Protein AF-M1ZPY2-F1 (afdb_monomer_lite)

Radius of gyration: 18.03 Å; chains: 1; bounding box: 47×28×42 Å

Structure (mmCIF, N/CA/C/O backbone):
data_AF-M1ZPY2-F1
#
_entry.id   AF-M1ZPY2-F1
#
loop_
_atom_site.group_PDB
_atom_site.id
_atom_site.type_symbol
_atom_site.label_atom_id
_atom_site.label_alt_id
_atom_site.label_comp_id
_atom_site.label_asym_id
_atom_site.label_entity_id
_atom_site.label_seq_id
_atom_site.pdbx_PDB_ins_code
_atom_site.Cartn_x
_atom_site.Cartn_y
_atom_site.Cartn_z
_atom_site.occupancy
_atom_site.B_iso_or_equiv
_atom_site.auth_seq_id
_atom_site.auth_comp_id
_atom_site.auth_asym_id
_atom_site.auth_atom_id
_atom_site.pdbx_PDB_model_num
ATOM 1 N N . LEU A 1 1 ? 24.782 -4.096 10.983 1.00 45.53 1 LEU A N 1
ATOM 2 C CA . LEU A 1 1 ? 24.755 -5.512 11.426 1.00 45.53 1 LEU A CA 1
ATOM 3 C C . LEU A 1 1 ? 23.337 -5.854 11.873 1.00 45.53 1 LEU A C 1
ATOM 5 O O . LEU A 1 1 ? 22.851 -5.240 12.814 1.00 45.53 1 LEU A O 1
ATOM 9 N N . MET A 1 2 ? 22.647 -6.763 11.173 1.00 62.47 2 MET A N 1
ATOM 10 C CA . MET A 1 2 ? 21.348 -7.287 11.616 1.00 62.47 2 MET A CA 1
ATOM 11 C C . MET A 1 2 ? 21.576 -8.273 12.771 1.00 62.47 2 MET A C 1
ATOM 13 O O . MET A 1 2 ? 22.186 -9.319 12.586 1.00 62.47 2 MET A O 1
ATOM 17 N N . ASN A 1 3 ? 21.087 -7.951 13.970 1.00 81.56 3 ASN A N 1
ATOM 18 C CA . ASN A 1 3 ? 21.397 -8.690 15.205 1.00 81.56 3 ASN A CA 1
ATOM 19 C C . ASN A 1 3 ? 20.611 -10.010 15.388 1.00 8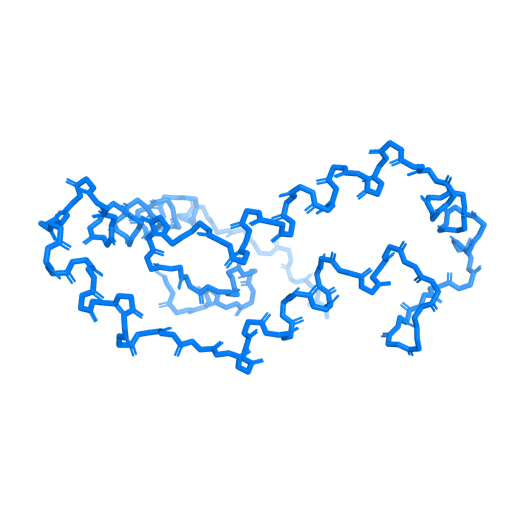1.56 3 ASN A C 1
ATOM 21 O O . ASN A 1 3 ? 20.562 -10.529 16.501 1.00 81.56 3 ASN A O 1
ATOM 25 N N . MET A 1 4 ? 19.956 -10.526 14.334 1.00 85.25 4 MET A N 1
ATOM 26 C CA . MET A 1 4 ? 19.172 -11.781 14.319 1.00 85.25 4 MET A CA 1
ATOM 27 C C . MET A 1 4 ? 18.265 -11.987 15.548 1.00 85.25 4 MET A C 1
ATOM 29 O O . MET A 1 4 ? 18.051 -13.104 16.029 1.00 85.25 4 MET A O 1
ATOM 33 N N . LYS A 1 5 ? 17.731 -10.889 16.091 1.00 89.06 5 LYS A N 1
ATOM 34 C CA . LYS A 1 5 ? 16.983 -10.898 17.344 1.00 89.06 5 LYS A CA 1
ATOM 35 C C . LYS A 1 5 ? 15.592 -11.481 17.120 1.00 89.06 5 LYS A C 1
ATOM 37 O O . LYS A 1 5 ? 14.862 -11.053 16.232 1.00 89.06 5 LYS A O 1
ATOM 42 N N . LYS A 1 6 ? 15.209 -12.442 17.961 1.00 89.88 6 LYS A N 1
ATOM 43 C CA . LYS A 1 6 ? 13.873 -13.046 17.943 1.00 89.88 6 LYS A CA 1
ATOM 44 C C . LYS A 1 6 ? 12.954 -12.332 18.928 1.00 89.88 6 LYS A C 1
ATOM 46 O O . LYS A 1 6 ? 13.311 -12.139 20.088 1.00 89.88 6 LYS A O 1
ATOM 51 N N . TYR A 1 7 ? 11.748 -12.007 18.475 1.00 90.62 7 TYR A N 1
ATOM 52 C CA . TYR A 1 7 ? 10.708 -11.372 19.280 1.00 90.62 7 TYR A CA 1
ATOM 53 C C . TYR A 1 7 ? 9.497 -12.302 19.374 1.00 90.62 7 TYR A C 1
ATOM 55 O O . TYR A 1 7 ? 8.575 -12.231 18.572 1.00 90.62 7 TYR A O 1
ATOM 63 N N . SER A 1 8 ? 9.486 -13.206 20.355 1.00 94.75 8 SER A N 1
ATOM 64 C CA . SER A 1 8 ? 8.450 -14.249 20.465 1.00 94.75 8 SER A CA 1
ATOM 65 C C . SER A 1 8 ? 7.031 -13.711 20.687 1.00 94.75 8 SER A C 1
ATOM 67 O O . SER A 1 8 ? 6.064 -14.360 20.302 1.00 94.75 8 SER A O 1
ATOM 69 N N . LYS A 1 9 ? 6.890 -12.523 21.287 1.00 94.81 9 LYS A N 1
ATOM 70 C CA . LYS A 1 9 ? 5.589 -11.873 21.532 1.00 94.81 9 LYS A CA 1
ATOM 71 C C . LYS A 1 9 ? 5.063 -11.083 20.332 1.00 94.81 9 LYS A C 1
ATOM 73 O O . LYS A 1 9 ? 3.868 -10.794 20.281 1.00 94.81 9 LYS A O 1
ATOM 78 N N . PHE A 1 10 ? 5.933 -10.770 19.375 1.00 92.81 10 PHE A N 1
ATOM 79 C CA . PHE A 1 10 ? 5.633 -9.872 18.268 1.00 92.81 10 PHE A CA 1
ATOM 80 C C . PHE A 1 10 ? 4.433 -10.317 17.419 1.00 92.81 10 PHE A C 1
ATOM 82 O O . PHE A 1 10 ? 3.552 -9.483 17.220 1.00 92.81 10 PHE A O 1
ATOM 89 N N . PRO A 1 11 ? 4.290 -11.600 17.014 1.00 94.62 11 PRO A N 1
ATOM 90 C CA . PRO A 1 11 ? 3.123 -12.033 16.240 1.00 94.62 11 PRO A CA 1
ATOM 91 C C . PRO A 1 11 ? 1.786 -11.730 16.935 1.00 94.62 11 PRO A C 1
ATOM 93 O O . PRO A 1 11 ? 0.847 -11.241 16.309 1.00 94.62 11 PRO A O 1
ATOM 96 N N . ASN A 1 12 ? 1.715 -11.943 18.253 1.00 96.62 12 ASN A N 1
ATOM 97 C CA . ASN A 1 12 ? 0.508 -11.658 19.030 1.00 96.62 12 ASN A CA 1
ATOM 98 C C . ASN A 1 12 ? 0.271 -10.150 19.192 1.00 96.62 12 ASN A C 1
ATOM 100 O O . ASN A 1 12 ? -0.874 -9.700 19.141 1.00 96.62 12 ASN A O 1
ATOM 104 N N . GLN A 1 13 ? 1.334 -9.364 19.387 1.00 95.06 13 GLN A N 1
ATOM 105 C CA . GLN A 1 13 ? 1.232 -7.907 19.508 1.00 95.06 13 GLN A CA 1
ATOM 106 C C . GLN A 1 13 ? 0.733 -7.277 18.206 1.00 95.06 13 GLN A C 1
ATOM 108 O O . GLN A 1 13 ? -0.257 -6.542 18.229 1.00 95.06 13 GLN A O 1
ATOM 113 N N . ILE A 1 14 ? 1.349 -7.620 17.071 1.00 95.38 14 ILE A N 1
ATOM 114 C CA . ILE A 1 14 ? 0.978 -7.045 15.778 1.00 95.38 14 ILE A CA 1
ATOM 115 C C . ILE A 1 14 ? -0.409 -7.508 15.328 1.00 95.38 14 ILE A C 1
ATOM 117 O O . ILE A 1 14 ? -1.203 -6.696 14.860 1.00 95.38 14 ILE A O 1
ATOM 121 N N . GLY A 1 15 ? -0.772 -8.772 15.577 1.00 96.50 15 GLY A N 1
ATOM 122 C CA . GLY A 1 15 ? -2.121 -9.273 15.306 1.00 96.50 15 GLY A CA 1
ATOM 123 C C . GLY A 1 15 ? -3.196 -8.540 16.118 1.00 96.50 15 GLY A C 1
ATOM 124 O O . GLY A 1 15 ? -4.250 -8.172 15.590 1.00 96.50 15 GLY A O 1
ATOM 125 N N . LYS A 1 16 ? -2.926 -8.246 17.398 1.00 97.06 16 LYS A N 1
ATOM 126 C CA . LYS A 1 16 ? -3.834 -7.452 18.240 1.00 97.06 16 LYS A CA 1
ATOM 127 C C . LYS A 1 16 ? -3.937 -5.999 17.768 1.00 97.06 16 LYS A C 1
ATOM 129 O O . LYS A 1 16 ? -5.030 -5.437 17.792 1.00 97.06 16 LYS A O 1
ATOM 134 N N . PHE A 1 17 ? -2.829 -5.393 17.350 1.00 95.44 17 PHE A N 1
ATOM 135 C CA . PHE A 1 17 ? -2.819 -4.042 16.788 1.00 95.44 17 PHE A CA 1
ATOM 136 C C . PHE A 1 17 ? -3.651 -3.967 15.501 1.00 95.44 17 PHE A C 1
ATOM 138 O O . PHE A 1 17 ? -4.567 -3.150 15.412 1.00 95.44 17 PHE A O 1
ATOM 145 N N . LEU A 1 18 ? -3.387 -4.863 14.544 1.00 96.88 18 LEU A N 1
ATOM 146 C CA . LEU A 1 18 ? -4.089 -4.926 13.261 1.00 96.88 18 LEU A CA 1
ATOM 147 C C . LEU A 1 18 ? -5.588 -5.160 13.445 1.00 96.88 18 LEU A C 1
ATOM 149 O O . LEU A 1 18 ? -6.394 -4.379 12.949 1.00 96.88 18 LEU A O 1
ATOM 153 N N . SER A 1 19 ? -5.971 -6.189 14.205 1.00 97.19 19 SER A N 1
ATOM 154 C CA . SER A 1 19 ? -7.387 -6.520 14.418 1.00 97.19 19 SER A CA 1
ATOM 155 C C . SER A 1 19 ? -8.175 -5.360 15.024 1.00 97.19 19 SER A C 1
ATOM 157 O O . SER A 1 19 ? -9.262 -5.051 14.547 1.00 97.19 19 SER A O 1
ATOM 159 N N . ARG A 1 20 ? -7.628 -4.675 16.037 1.00 96.25 20 ARG A N 1
ATOM 160 C CA . ARG A 1 20 ? -8.312 -3.543 16.675 1.00 96.25 20 ARG A CA 1
ATOM 161 C C . ARG A 1 20 ? -8.401 -2.343 15.739 1.00 96.25 20 ARG A C 1
ATOM 163 O O . ARG A 1 20 ? -9.489 -1.801 15.583 1.00 96.25 20 ARG A O 1
ATOM 170 N N . ASN A 1 21 ? -7.295 -1.937 15.116 1.00 94.75 21 ASN A N 1
ATOM 171 C CA . ASN A 1 21 ? -7.301 -0.753 14.258 1.00 94.75 21 ASN A CA 1
ATOM 172 C C . ASN A 1 21 ? -8.191 -0.942 13.032 1.00 94.75 21 ASN A C 1
ATOM 174 O O . ASN A 1 21 ? -9.026 -0.084 12.761 1.00 94.75 21 ASN A O 1
ATOM 178 N N . LEU A 1 22 ? -8.071 -2.074 12.336 1.00 97.62 22 LEU A N 1
ATOM 179 C CA . LEU A 1 22 ? -8.846 -2.322 11.123 1.00 97.62 22 LEU A CA 1
ATOM 180 C C . LEU A 1 22 ? -10.333 -2.501 11.439 1.00 97.62 22 LEU A C 1
ATOM 182 O O . LEU A 1 22 ? -11.170 -1.872 10.802 1.00 97.62 22 LEU A O 1
ATOM 186 N N . PHE A 1 23 ? -10.685 -3.290 12.462 1.00 98.06 23 PHE A N 1
ATOM 187 C CA . PHE A 1 23 ? -12.093 -3.533 12.779 1.00 98.06 23 PHE A CA 1
ATOM 188 C C . PHE A 1 23 ? -12.800 -2.267 13.272 1.00 98.06 23 PHE A C 1
ATOM 190 O O . PHE A 1 23 ? -13.812 -1.873 12.693 1.00 98.06 23 PHE A O 1
ATOM 197 N N . TYR A 1 24 ? -12.260 -1.590 14.293 1.00 97.88 24 TYR A N 1
ATOM 198 C CA . TYR A 1 24 ? -12.924 -0.439 14.921 1.00 97.88 24 TYR A CA 1
ATOM 199 C C . TYR A 1 24 ? -12.933 0.833 14.064 1.00 97.88 24 TYR A C 1
ATOM 201 O O . TYR A 1 24 ? -13.551 1.817 14.462 1.00 97.88 24 TYR A O 1
ATOM 209 N N . THR A 1 25 ? -12.269 0.833 12.906 1.00 97.81 25 THR A N 1
ATOM 210 C CA . THR A 1 25 ? -12.316 1.945 11.941 1.00 97.81 25 THR A CA 1
ATOM 211 C C . THR A 1 25 ? -12.998 1.578 10.622 1.00 97.81 25 THR A C 1
ATOM 213 O O . THR A 1 25 ? -13.127 2.431 9.745 1.00 97.81 25 THR A O 1
ATOM 216 N N . SER A 1 26 ? -13.467 0.335 10.494 1.00 98.06 26 SER A N 1
ATOM 217 C CA . SER A 1 26 ? -14.213 -0.140 9.328 1.00 98.06 26 SER A CA 1
ATOM 218 C C . SER A 1 26 ? -15.704 0.180 9.405 1.00 98.06 26 SER A C 1
ATOM 220 O O . SER A 1 26 ? -16.236 0.499 10.470 1.00 98.06 26 SER A O 1
ATOM 222 N N . ASP A 1 27 ? -16.406 -0.007 8.287 1.00 97.19 27 ASP A N 1
ATOM 223 C CA . ASP A 1 27 ? -17.873 0.032 8.232 1.00 97.19 27 ASP A CA 1
ATOM 224 C C . ASP A 1 27 ? -18.552 -1.049 9.108 1.00 97.19 27 ASP A C 1
ATOM 226 O O . ASP A 1 27 ? -19.735 -0.928 9.412 1.00 97.19 27 ASP A O 1
ATOM 230 N N . LEU A 1 28 ? -17.830 -2.098 9.535 1.00 96.62 28 LEU A N 1
ATOM 231 C CA . LEU A 1 28 ? -18.354 -3.123 10.453 1.00 96.62 28 LEU A CA 1
ATOM 232 C C . LEU A 1 28 ? -18.285 -2.680 11.920 1.00 96.62 28 LEU A C 1
ATOM 234 O O . LEU A 1 28 ? -19.153 -3.028 12.718 1.00 96.62 28 LEU A O 1
ATOM 238 N N . GLY A 1 29 ? -17.230 -1.946 12.284 1.00 96.12 29 GLY A N 1
ATOM 239 C CA . GLY A 1 29 ? -17.017 -1.455 13.646 1.00 96.12 29 GLY A CA 1
ATOM 240 C C . GLY A 1 29 ? -17.634 -0.081 13.912 1.00 96.12 29 GLY A C 1
ATOM 241 O O . GLY A 1 29 ? -17.827 0.279 15.074 1.00 96.12 29 GLY A O 1
ATOM 242 N N . LEU A 1 30 ? -17.948 0.685 12.862 1.00 95.81 30 LEU A N 1
ATOM 243 C CA . LEU A 1 30 ? -18.501 2.036 12.943 1.00 95.81 30 LEU A CA 1
ATOM 244 C C . LEU A 1 30 ? -19.836 2.171 12.217 1.00 95.81 30 LEU A C 1
ATOM 246 O O . LEU A 1 30 ? -20.109 1.517 11.219 1.00 95.81 30 LEU A O 1
ATOM 250 N N . GLY A 1 31 ? -20.640 3.139 12.659 1.00 96.06 31 GLY A N 1
ATOM 251 C CA . GLY A 1 31 ? -21.780 3.609 11.878 1.00 96.06 31 GLY A CA 1
ATOM 252 C C . GLY A 1 31 ? -21.340 4.386 10.631 1.00 96.06 31 GLY A C 1
ATOM 253 O O . GLY A 1 31 ? -20.353 5.126 10.650 1.00 96.06 31 GLY A O 1
ATOM 254 N N . ALA A 1 32 ? -22.133 4.295 9.560 1.00 95.62 32 ALA A N 1
ATOM 255 C CA . ALA A 1 32 ? -21.815 4.865 8.249 1.00 95.62 32 ALA A CA 1
ATOM 256 C C . ALA A 1 32 ? -21.529 6.383 8.247 1.00 95.62 32 ALA A C 1
ATOM 258 O O . ALA A 1 32 ? -20.789 6.858 7.384 1.00 95.62 32 ALA A O 1
ATOM 259 N N . VAL A 1 33 ? -22.120 7.150 9.174 1.00 97.81 33 VAL A N 1
ATOM 260 C CA . VAL A 1 33 ? -21.856 8.594 9.338 1.00 97.81 33 VAL A CA 1
ATOM 261 C C . VAL A 1 33 ? -20.469 8.817 9.939 1.00 97.81 33 VAL A C 1
ATOM 263 O O . VAL A 1 33 ? -19.651 9.507 9.337 1.00 97.81 33 VAL A O 1
ATOM 266 N N . ALA A 1 34 ? -20.172 8.173 11.073 1.00 97.56 34 ALA A N 1
ATOM 267 C CA . ALA A 1 34 ? -18.878 8.285 11.744 1.00 97.56 34 ALA A CA 1
ATOM 268 C C . ALA A 1 34 ? -17.727 7.840 10.831 1.00 97.56 34 ALA A C 1
ATOM 270 O O . ALA A 1 34 ? -16.694 8.506 10.766 1.00 97.56 34 ALA A O 1
ATOM 271 N N . LYS A 1 35 ? -17.937 6.769 10.056 1.00 98.00 35 LYS A N 1
ATOM 272 C CA . LYS A 1 35 ? -16.967 6.301 9.066 1.00 98.00 35 LYS A CA 1
ATOM 273 C C . LYS A 1 35 ? -16.686 7.356 7.995 1.00 98.00 35 LYS A C 1
ATOM 275 O O . LYS A 1 35 ? -15.526 7.647 7.723 1.00 98.00 35 LYS A O 1
ATOM 280 N N . LYS A 1 36 ? -17.716 7.971 7.399 1.00 97.94 36 LYS A N 1
ATOM 281 C CA . LYS A 1 36 ? 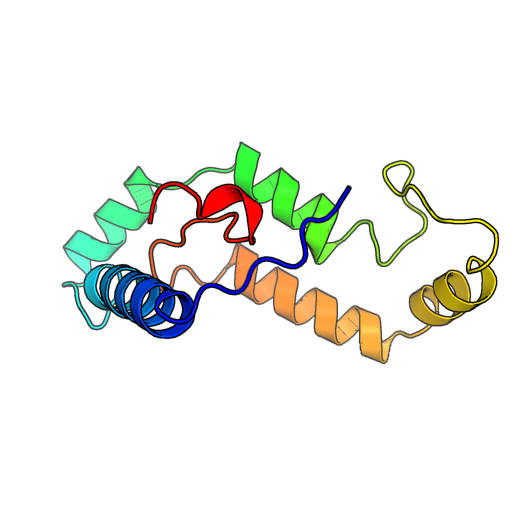-17.527 9.027 6.382 1.00 97.94 36 LYS A CA 1
ATOM 282 C C . LYS A 1 36 ? -16.817 10.257 6.952 1.00 97.94 36 LYS A C 1
ATOM 284 O O . LYS A 1 36 ? -15.959 10.821 6.279 1.00 97.94 36 LYS A O 1
ATOM 289 N N . SER A 1 37 ? -17.118 10.633 8.195 1.00 97.81 37 SER A N 1
ATOM 290 C CA . SER A 1 37 ? -16.391 11.700 8.890 1.00 97.81 37 SER A CA 1
ATOM 291 C C . SER A 1 37 ? -14.914 11.355 9.100 1.00 97.81 37 SER A C 1
ATOM 293 O O . SER A 1 37 ? -14.064 12.217 8.890 1.00 97.81 37 SER A O 1
ATOM 295 N N . LEU A 1 38 ? -14.584 10.107 9.462 1.00 97.38 38 LEU A N 1
ATOM 296 C CA . LEU A 1 38 ? -13.190 9.661 9.562 1.00 97.38 38 LEU A CA 1
ATOM 297 C C . LEU A 1 38 ? -12.477 9.687 8.214 1.00 97.38 38 LEU A C 1
ATOM 299 O O . LEU A 1 38 ? -11.373 10.215 8.148 1.00 97.38 38 LEU A O 1
ATOM 303 N N . VAL A 1 39 ? -13.109 9.185 7.148 1.00 97.56 39 VAL A N 1
ATOM 304 C CA . VAL A 1 39 ? -12.542 9.257 5.792 1.00 97.56 39 VAL A CA 1
ATOM 305 C C . VAL A 1 39 ? -12.205 10.705 5.451 1.00 97.56 39 VAL A C 1
ATOM 307 O O . VAL A 1 39 ? -11.056 10.999 5.157 1.00 97.56 39 VAL A O 1
ATOM 310 N N . SER A 1 40 ? -13.156 11.632 5.599 1.00 97.31 40 SER A N 1
ATOM 311 C CA . SER A 1 40 ? -12.908 13.053 5.323 1.00 97.31 40 SER A CA 1
ATOM 312 C C . SER A 1 40 ? -11.776 13.644 6.165 1.00 97.31 40 SER A C 1
ATOM 314 O O . SER A 1 40 ? -11.045 14.497 5.674 1.00 97.31 40 SER A O 1
ATOM 316 N N . LYS A 1 41 ? -11.646 13.229 7.429 1.00 97.88 41 LYS A N 1
ATOM 317 C CA . LYS A 1 41 ? -10.630 13.746 8.352 1.00 97.88 41 LYS A CA 1
ATOM 318 C C . LYS A 1 41 ? -9.218 13.251 8.027 1.00 97.88 41 LYS A C 1
ATOM 320 O O . LYS A 1 41 ? -8.262 13.960 8.317 1.00 97.88 41 LYS A O 1
ATOM 325 N N . PHE A 1 42 ? -9.094 12.040 7.490 1.00 97.12 42 PHE A N 1
ATOM 326 C CA . PHE A 1 42 ? -7.814 11.350 7.302 1.00 97.12 42 PHE A CA 1
ATOM 327 C C . PHE A 1 42 ? -7.402 11.187 5.833 1.00 97.12 42 PHE A C 1
ATOM 329 O O . PHE A 1 42 ? -6.434 10.482 5.558 1.00 97.12 42 PHE A O 1
ATOM 336 N N . ILE A 1 43 ? -8.089 11.842 4.891 1.00 95.12 43 ILE A N 1
ATOM 337 C CA . ILE A 1 43 ? -7.587 11.984 3.518 1.00 95.12 43 ILE A CA 1
ATOM 338 C C . ILE A 1 43 ? -6.182 12.600 3.572 1.00 95.12 43 ILE A C 1
ATOM 340 O O . ILE A 1 43 ? -5.993 13.674 4.141 1.00 95.12 43 ILE A O 1
ATOM 344 N N . ASN A 1 44 ? -5.207 11.909 2.979 1.00 95.25 44 ASN A N 1
ATOM 345 C CA . ASN A 1 44 ? -3.805 12.317 2.971 1.00 95.25 44 ASN A CA 1
ATOM 346 C C . ASN A 1 44 ? -3.197 12.151 1.567 1.00 95.25 44 ASN A C 1
ATOM 348 O O . ASN A 1 44 ? -2.494 11.173 1.317 1.00 95.25 44 ASN A O 1
ATOM 352 N N . PRO A 1 45 ? -3.489 13.075 0.633 1.00 95.12 45 PRO A N 1
ATOM 353 C CA . PRO A 1 45 ? -3.127 12.908 -0.772 1.00 95.12 45 PRO A CA 1
ATOM 354 C C . PRO A 1 45 ? -1.616 12.812 -0.996 1.00 95.12 45 PRO A C 1
ATOM 356 O O . PRO A 1 45 ? -1.178 12.018 -1.817 1.00 95.12 45 PRO A O 1
ATOM 359 N N . GLU A 1 46 ? -0.821 13.578 -0.245 1.00 95.62 46 GLU A N 1
ATOM 360 C CA . GLU A 1 46 ? 0.635 13.635 -0.420 1.00 95.62 46 GLU A CA 1
ATOM 361 C C . GLU A 1 46 ? 1.310 12.312 -0.047 1.00 95.62 46 GLU A C 1
ATOM 363 O O . GLU A 1 46 ? 2.099 11.785 -0.826 1.00 95.62 46 GLU A O 1
ATOM 368 N N . LEU A 1 47 ? 0.980 11.733 1.115 1.00 94.31 47 LEU A N 1
ATOM 369 C CA . LEU A 1 47 ? 1.556 10.438 1.496 1.00 94.31 47 LEU A CA 1
ATOM 370 C C . LEU A 1 47 ? 0.970 9.283 0.676 1.00 94.31 47 LEU A C 1
ATOM 372 O O . LEU A 1 47 ? 1.687 8.326 0.391 1.00 94.31 47 LEU A O 1
ATOM 376 N N . CYS A 1 48 ? -0.301 9.367 0.265 1.00 95.88 48 CYS A N 1
ATOM 377 C CA . CYS A 1 48 ? -0.886 8.383 -0.646 1.00 95.88 48 CYS A CA 1
ATOM 378 C C . CYS A 1 48 ? -0.169 8.370 -2.004 1.00 95.88 48 CYS A C 1
ATOM 380 O O . CYS A 1 48 ? 0.154 7.286 -2.483 1.00 95.88 48 CYS A O 1
ATOM 382 N N . ASP A 1 49 ? 0.163 9.534 -2.575 1.00 96.94 49 ASP A N 1
ATOM 383 C CA . ASP A 1 49 ? 0.895 9.642 -3.847 1.00 96.94 49 ASP A CA 1
ATOM 384 C C . ASP A 1 49 ? 2.266 8.947 -3.788 1.00 96.94 49 ASP A C 1
ATOM 386 O O . ASP A 1 49 ? 2.660 8.262 -4.733 1.00 96.94 49 ASP A O 1
ATOM 390 N N . ILE A 1 50 ? 2.962 9.033 -2.648 1.00 97.00 50 ILE A N 1
ATOM 391 C CA . ILE A 1 50 ? 4.232 8.323 -2.434 1.00 97.00 50 ILE A CA 1
ATOM 392 C C . ILE A 1 50 ? 4.029 6.807 -2.547 1.00 97.00 50 ILE A C 1
ATOM 394 O O . ILE A 1 50 ? 4.763 6.147 -3.281 1.00 97.00 50 ILE A O 1
ATOM 398 N N . THR A 1 51 ? 3.035 6.237 -1.859 1.00 96.75 51 THR A N 1
ATOM 399 C CA . THR A 1 51 ? 2.749 4.794 -1.940 1.00 96.75 51 THR A CA 1
ATOM 400 C C . THR A 1 51 ? 2.276 4.390 -3.337 1.00 96.75 51 THR A C 1
ATOM 402 O O . THR A 1 51 ? 2.717 3.372 -3.873 1.00 96.75 51 THR A O 1
ATOM 405 N N . GLU A 1 52 ? 1.409 5.189 -3.960 1.00 97.25 52 GLU A N 1
ATOM 406 C CA . GLU A 1 52 ? 0.910 4.935 -5.313 1.00 97.25 52 GLU A CA 1
ATOM 407 C C . GLU A 1 52 ? 2.042 4.859 -6.340 1.00 97.25 52 GLU A C 1
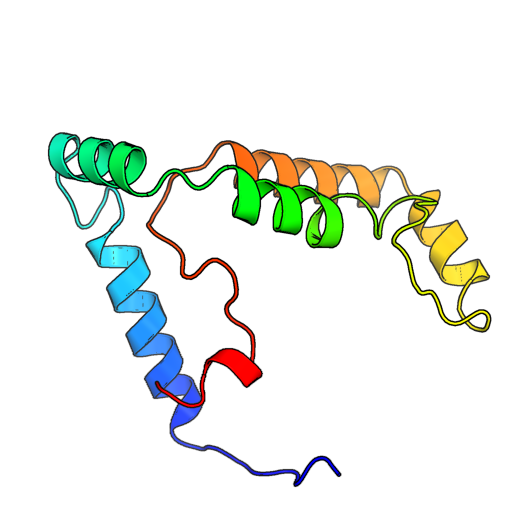ATOM 409 O O . GLU A 1 52 ? 2.006 3.991 -7.215 1.00 97.25 52 GLU A O 1
ATOM 414 N N . LYS A 1 53 ? 3.050 5.729 -6.225 1.00 97.25 53 LYS A N 1
ATOM 415 C CA . LYS A 1 53 ? 4.228 5.732 -7.098 1.00 97.25 53 LYS A CA 1
ATOM 416 C C . LYS A 1 53 ? 5.207 4.629 -6.724 1.00 97.25 53 LYS A C 1
ATOM 418 O O . LYS A 1 53 ? 5.378 3.681 -7.485 1.00 97.25 53 LYS A O 1
ATOM 423 N N . LEU A 1 54 ? 5.777 4.696 -5.524 1.00 97.38 54 LEU A N 1
ATOM 424 C CA . LEU A 1 54 ? 6.948 3.900 -5.153 1.00 97.38 54 LEU A CA 1
ATOM 425 C C . LEU A 1 54 ? 6.633 2.429 -4.854 1.00 97.38 54 LEU A C 1
ATOM 427 O O . LEU A 1 54 ? 7.526 1.593 -4.932 1.00 97.38 54 LEU A O 1
ATOM 431 N N . VAL A 1 55 ? 5.385 2.090 -4.515 1.00 96.94 55 VAL A N 1
ATOM 432 C CA . VAL A 1 55 ? 4.991 0.701 -4.203 1.00 96.94 55 VAL A CA 1
ATOM 433 C C . VAL A 1 55 ? 4.179 0.070 -5.333 1.00 96.94 55 VAL A C 1
ATOM 435 O O . VAL A 1 55 ? 4.242 -1.144 -5.534 1.00 96.94 55 VAL A O 1
ATOM 438 N N . LEU A 1 56 ? 3.396 0.874 -6.060 1.00 97.94 56 LEU A N 1
ATOM 439 C CA . LEU A 1 56 ? 2.337 0.393 -6.955 1.00 97.94 56 LEU A CA 1
ATOM 440 C C . LEU A 1 56 ? 2.492 0.837 -8.422 1.00 97.94 56 LEU A C 1
ATOM 442 O O . LEU A 1 56 ? 1.654 0.454 -9.238 1.00 97.94 56 LEU A O 1
ATOM 446 N N . THR A 1 57 ? 3.531 1.608 -8.774 1.00 97.69 57 THR A N 1
ATOM 447 C CA . THR A 1 57 ? 3.758 2.076 -10.156 1.00 97.69 57 THR A CA 1
ATOM 448 C C . THR A 1 57 ? 5.211 1.918 -10.606 1.00 97.69 57 THR A C 1
ATOM 450 O O . THR A 1 57 ? 5.484 1.109 -11.488 1.00 97.69 57 THR A O 1
ATOM 453 N N . ASP A 1 58 ? 6.133 2.653 -9.992 1.00 98.00 58 ASP A N 1
ATOM 454 C CA . ASP A 1 58 ? 7.499 2.844 -10.485 1.00 98.00 58 ASP A CA 1
ATOM 455 C C . ASP A 1 58 ? 8.302 1.535 -10.589 1.00 98.00 58 ASP A C 1
ATOM 457 O O . ASP A 1 58 ? 8.911 1.317 -11.637 1.00 98.00 58 ASP A O 1
ATOM 461 N N . PRO A 1 59 ? 8.231 0.585 -9.628 1.00 97.19 59 PRO A N 1
ATOM 462 C CA . PRO A 1 59 ? 8.970 -0.681 -9.728 1.00 97.19 59 PRO A CA 1
ATOM 463 C C . PRO A 1 59 ? 8.585 -1.552 -10.934 1.00 97.19 59 PRO A C 1
ATOM 465 O O . PRO A 1 59 ? 9.282 -2.510 -11.270 1.00 97.19 59 PRO A O 1
ATOM 468 N N . TYR A 1 60 ? 7.458 -1.253 -11.579 1.00 97.19 60 TYR A N 1
ATOM 469 C CA . TYR A 1 60 ? 6.860 -2.067 -12.634 1.00 97.19 60 TYR A CA 1
ATOM 470 C C . TYR A 1 60 ? 7.033 -1.463 -14.031 1.00 97.19 60 TYR A C 1
ATOM 472 O O . TYR A 1 60 ? 6.414 -1.930 -14.988 1.00 97.19 60 TYR A O 1
ATOM 480 N N . MET A 1 61 ? 7.871 -0.434 -14.147 1.00 95.56 61 MET A N 1
ATOM 481 C CA . MET A 1 61 ? 8.248 0.213 -15.396 1.00 95.56 61 MET A CA 1
ATOM 482 C C . MET A 1 61 ? 9.654 0.812 -15.292 1.00 95.56 61 MET A C 1
ATOM 484 O O . MET A 1 61 ? 10.227 0.893 -14.210 1.00 95.56 61 MET A O 1
ATOM 488 N N . ASP A 1 62 ? 10.196 1.273 -16.416 1.00 96.69 62 ASP A N 1
ATOM 489 C CA . ASP A 1 62 ? 11.475 1.985 -16.447 1.00 96.69 62 ASP A CA 1
ATOM 490 C C . ASP A 1 62 ? 11.300 3.426 -15.929 1.00 96.69 62 ASP A C 1
ATOM 492 O O . ASP A 1 62 ? 11.052 4.359 -16.696 1.00 96.69 62 ASP A O 1
ATOM 496 N N . ALA A 1 63 ? 11.302 3.580 -14.603 1.00 97.38 63 ALA A N 1
ATOM 497 C CA . ALA A 1 63 ? 11.134 4.851 -13.905 1.00 97.38 63 ALA A CA 1
ATOM 498 C C . ALA A 1 63 ? 12.467 5.370 -13.344 1.00 97.38 63 ALA A C 1
ATOM 500 O O . ALA A 1 63 ? 13.246 4.611 -12.773 1.00 97.38 63 ALA A O 1
ATOM 501 N N . GLU A 1 64 ? 12.688 6.687 -13.420 1.00 96.50 64 GLU A N 1
ATOM 502 C CA . GLU A 1 64 ? 13.901 7.351 -12.904 1.00 96.50 64 GLU A CA 1
ATOM 503 C C . GLU A 1 64 ? 14.094 7.194 -11.385 1.00 96.50 64 GLU A C 1
ATOM 505 O O . GLU A 1 64 ? 15.203 7.335 -10.878 1.00 96.50 64 GLU A O 1
ATOM 510 N N . SER A 1 65 ? 13.015 6.919 -10.651 1.00 96.69 65 SER A N 1
ATOM 511 C CA . SER A 1 65 ? 13.014 6.691 -9.203 1.00 96.69 65 SER A CA 1
ATOM 512 C C . SER A 1 65 ? 13.533 5.308 -8.802 1.00 96.69 65 SER A C 1
ATOM 514 O O . SER A 1 65 ? 13.794 5.083 -7.618 1.00 96.69 65 SER A O 1
ATOM 516 N N . ASN A 1 66 ? 13.678 4.383 -9.753 1.00 97.19 66 ASN A N 1
ATOM 517 C CA . ASN A 1 66 ? 14.146 3.036 -9.474 1.00 97.19 66 ASN A CA 1
ATOM 518 C C . ASN A 1 66 ? 15.666 3.005 -9.270 1.00 97.19 66 ASN A C 1
ATOM 520 O O . ASN A 1 66 ? 16.435 3.427 -10.130 1.00 97.19 66 ASN A O 1
ATOM 524 N N . ASP A 1 67 ? 16.091 2.404 -8.160 1.00 97.44 67 ASP A N 1
ATOM 525 C CA . ASP A 1 67 ? 17.484 2.032 -7.902 1.00 97.44 67 ASP A CA 1
ATOM 526 C C . ASP A 1 67 ? 17.610 0.504 -7.994 1.00 97.44 67 ASP A C 1
ATOM 528 O O . ASP A 1 67 ? 17.221 -0.232 -7.083 1.00 97.44 67 ASP A O 1
ATOM 532 N N . ILE A 1 68 ? 18.056 0.018 -9.156 1.00 96.94 68 ILE A N 1
ATOM 533 C CA . ILE A 1 68 ? 18.069 -1.408 -9.506 1.00 96.94 68 ILE A CA 1
ATOM 534 C C . ILE A 1 68 ? 19.511 -1.901 -9.560 1.00 96.94 68 ILE A C 1
ATOM 536 O O . ILE A 1 68 ? 20.343 -1.333 -10.266 1.00 96.94 68 ILE A O 1
ATOM 540 N N . ASN A 1 69 ? 19.790 -3.016 -8.876 1.00 97.19 69 ASN A N 1
ATOM 541 C CA . ASN A 1 69 ? 21.067 -3.712 -9.022 1.00 97.19 69 ASN A CA 1
ATOM 542 C C . ASN A 1 69 ? 21.247 -4.146 -10.497 1.00 97.19 69 ASN A C 1
ATOM 544 O O . ASN A 1 69 ? 20.431 -4.930 -10.988 1.00 97.19 69 ASN A O 1
ATOM 548 N N . PRO A 1 70 ? 22.308 -3.701 -11.201 1.00 97.25 70 PRO A N 1
ATOM 549 C CA . PRO A 1 70 ? 22.538 -4.069 -12.597 1.00 97.25 70 PRO A CA 1
ATOM 550 C C . PRO A 1 70 ? 22.580 -5.581 -12.856 1.00 97.25 70 PRO A C 1
ATOM 552 O O . PRO A 1 70 ? 22.261 -6.009 -13.960 1.00 97.25 70 PRO A O 1
ATOM 555 N N . GLU A 1 71 ? 22.937 -6.386 -11.851 1.00 98.25 71 GLU A N 1
ATOM 556 C CA . GLU A 1 71 ? 23.007 -7.850 -11.951 1.00 98.25 71 GLU A CA 1
ATOM 557 C C . GLU A 1 71 ? 21.645 -8.531 -12.154 1.00 98.25 71 GLU A C 1
ATOM 559 O O . GLU A 1 71 ? 21.627 -9.672 -12.597 1.00 98.25 71 GLU A O 1
ATOM 564 N N . ILE A 1 72 ? 20.530 -7.854 -11.840 1.00 97.75 72 ILE A N 1
ATOM 565 C CA . ILE A 1 72 ? 19.162 -8.390 -11.993 1.00 97.75 72 ILE A CA 1
ATOM 566 C C . ILE A 1 72 ? 18.350 -7.673 -13.084 1.00 97.75 72 ILE A C 1
ATOM 568 O O . ILE A 1 72 ? 17.123 -7.771 -13.141 1.00 97.75 72 ILE A O 1
ATOM 572 N N . MET A 1 73 ? 19.010 -6.846 -13.900 1.00 97.62 73 MET A N 1
ATOM 573 C CA .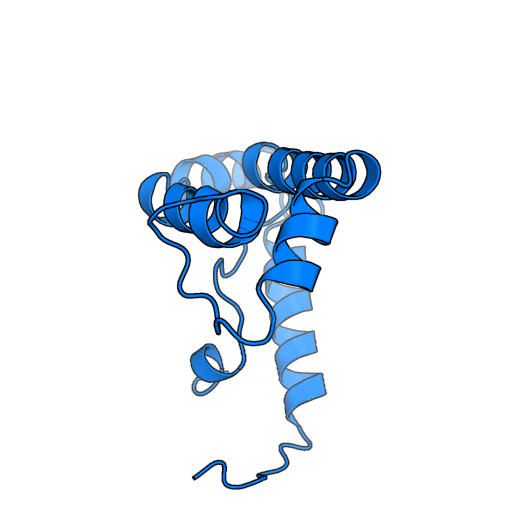 MET A 1 73 ? 18.332 -5.963 -14.851 1.00 97.62 73 MET A CA 1
ATOM 574 C C . MET A 1 73 ? 17.554 -6.743 -15.919 1.00 97.62 73 MET A C 1
ATOM 576 O O . MET A 1 73 ? 16.497 -6.287 -16.359 1.00 97.62 73 MET A O 1
ATOM 580 N N . ASP A 1 74 ? 18.051 -7.908 -16.332 1.00 97.88 74 ASP A N 1
ATOM 581 C CA . ASP A 1 74 ? 17.381 -8.734 -17.336 1.00 97.88 74 ASP A CA 1
ATOM 582 C C . ASP A 1 74 ? 16.078 -9.323 -16.772 1.00 97.88 74 ASP A C 1
ATOM 584 O O . ASP A 1 74 ? 15.029 -9.212 -17.404 1.00 97.88 74 ASP A O 1
ATOM 588 N N . GLU A 1 75 ? 16.091 -9.822 -15.533 1.00 97.75 75 GLU A N 1
ATOM 589 C CA . GLU A 1 75 ? 14.898 -10.313 -14.838 1.00 97.75 75 GLU A CA 1
ATOM 590 C C . GLU A 1 75 ? 13.865 -9.203 -14.607 1.00 97.75 75 GLU A C 1
ATOM 592 O O . GLU A 1 75 ? 12.656 -9.428 -14.724 1.00 97.75 75 GLU A O 1
ATOM 597 N N . VAL A 1 76 ? 14.328 -7.990 -14.291 1.00 97.50 76 VAL A N 1
ATOM 598 C CA . VAL A 1 76 ? 13.458 -6.821 -14.122 1.00 97.50 76 VAL A CA 1
ATOM 599 C C . VAL A 1 76 ? 12.802 -6.428 -15.450 1.00 97.50 76 VAL A C 1
ATOM 601 O O . VAL A 1 76 ? 11.589 -6.210 -15.489 1.00 97.50 76 VAL A O 1
ATOM 604 N N . LYS A 1 77 ? 13.553 -6.402 -16.558 1.00 97.44 77 LYS A N 1
ATOM 605 C CA . LYS A 1 77 ? 12.997 -6.122 -17.894 1.00 97.44 77 LYS A CA 1
ATOM 606 C C . LYS A 1 77 ? 11.999 -7.185 -18.337 1.00 97.44 77 LYS A C 1
ATOM 608 O O . LYS A 1 77 ? 10.943 -6.840 -18.874 1.00 97.44 77 LYS A O 1
ATOM 613 N N . ASP A 1 78 ? 12.294 -8.454 -18.069 1.00 97.56 78 ASP A N 1
ATOM 614 C CA . ASP A 1 78 ? 11.369 -9.556 -18.324 1.00 97.56 78 ASP A CA 1
ATOM 615 C C . ASP A 1 78 ? 10.065 -9.363 -17.539 1.00 97.56 78 ASP A C 1
ATOM 617 O O . ASP A 1 78 ? 8.975 -9.498 -18.099 1.00 97.56 78 ASP A O 1
ATOM 621 N N . MET A 1 79 ? 10.150 -8.971 -16.262 1.00 96.94 79 MET A N 1
ATOM 622 C CA . MET A 1 79 ? 8.982 -8.644 -15.440 1.00 96.94 79 MET A CA 1
ATOM 623 C C . MET A 1 79 ? 8.175 -7.470 -16.015 1.00 96.94 79 MET A C 1
ATOM 625 O O . MET A 1 79 ? 6.949 -7.566 -16.089 1.00 96.94 79 MET A O 1
ATOM 629 N N . TRP A 1 80 ? 8.819 -6.387 -16.457 1.00 97.12 80 TRP A N 1
ATOM 630 C CA . TRP A 1 80 ? 8.128 -5.239 -17.064 1.00 97.12 80 TRP A CA 1
ATOM 631 C C . TRP A 1 80 ? 7.377 -5.608 -18.352 1.00 97.12 80 TRP A C 1
ATOM 633 O O . TRP A 1 80 ? 6.321 -5.043 -18.644 1.00 97.12 80 TRP A O 1
ATOM 643 N N . GLY A 1 81 ? 7.865 -6.596 -19.110 1.00 96.44 81 GLY A N 1
ATOM 644 C CA . GLY A 1 81 ? 7.195 -7.107 -20.311 1.00 96.44 81 GLY A CA 1
ATOM 645 C C . GLY A 1 81 ? 5.930 -7.941 -20.040 1.00 96.44 81 GLY A C 1
ATOM 646 O O . GLY A 1 81 ? 5.125 -8.170 -20.953 1.00 96.44 81 GLY A O 1
ATOM 647 N N . ARG A 1 82 ? 5.715 -8.396 -18.800 1.00 97.88 82 ARG A N 1
ATOM 648 C CA . ARG A 1 82 ? 4.629 -9.316 -18.425 1.00 97.88 82 ARG A CA 1
ATOM 649 C C . ARG A 1 82 ? 3.309 -8.603 -18.144 1.00 97.88 82 ARG A C 1
ATOM 651 O O . ARG A 1 82 ? 2.996 -8.221 -17.019 1.00 97.88 82 ARG A O 1
ATOM 658 N N . LYS A 1 83 ? 2.470 -8.483 -19.174 1.00 97.12 83 LYS A N 1
ATOM 659 C CA . LYS A 1 83 ? 1.154 -7.815 -19.084 1.00 97.12 83 LYS A CA 1
ATOM 660 C C . LYS A 1 83 ? 0.206 -8.417 -18.041 1.00 97.12 83 LYS A C 1
ATOM 662 O O . LYS A 1 83 ? -0.578 -7.678 -17.455 1.00 97.12 83 LYS A O 1
ATOM 667 N N . ASP A 1 84 ? 0.256 -9.731 -17.829 1.00 97.56 84 ASP A N 1
ATOM 668 C CA . ASP A 1 84 ? -0.511 -10.429 -16.789 1.00 97.56 84 ASP A CA 1
ATOM 669 C C . ASP A 1 84 ? -0.136 -9.918 -15.394 1.00 97.56 84 ASP A C 1
ATOM 671 O O . ASP A 1 84 ? -1.004 -9.589 -14.591 1.00 97.56 84 ASP A O 1
ATOM 675 N N . PHE A 1 85 ? 1.162 -9.774 -15.142 1.00 97.06 85 PHE A N 1
ATOM 676 C CA . PHE A 1 85 ? 1.686 -9.284 -13.877 1.00 97.06 85 PHE A CA 1
ATOM 677 C C . PHE A 1 85 ? 1.340 -7.807 -13.647 1.00 97.06 85 PHE A C 1
ATOM 679 O O . PHE A 1 85 ? 0.782 -7.456 -12.606 1.00 97.06 85 PHE A O 1
ATOM 686 N N . ILE A 1 86 ? 1.571 -6.953 -14.651 1.00 97.19 86 ILE A N 1
ATOM 687 C CA . ILE A 1 86 ? 1.223 -5.524 -14.589 1.00 97.19 86 ILE A CA 1
ATOM 688 C C . ILE A 1 86 ? -0.282 -5.318 -14.353 1.00 97.19 86 ILE A C 1
ATOM 690 O O . ILE A 1 86 ? -0.681 -4.412 -13.616 1.00 97.19 86 ILE A O 1
ATOM 694 N N . LEU A 1 87 ? -1.134 -6.171 -14.932 1.00 98.06 87 LEU A N 1
ATOM 695 C CA . LEU A 1 87 ? -2.580 -6.121 -14.715 1.00 98.06 87 LEU A CA 1
ATOM 696 C C . LEU A 1 87 ? -2.947 -6.370 -13.246 1.00 98.06 87 LEU A C 1
ATOM 698 O O . LEU A 1 87 ? -3.771 -5.637 -12.699 1.00 98.06 87 LEU A O 1
ATOM 702 N N . GLU A 1 88 ? -2.351 -7.372 -12.599 1.00 98.44 88 GLU A N 1
ATOM 703 C CA . GLU A 1 88 ? -2.623 -7.652 -11.184 1.00 98.44 88 GLU A CA 1
ATOM 704 C C . GLU A 1 88 ? -2.146 -6.514 -10.275 1.00 98.44 88 GLU A C 1
ATOM 706 O O . GLU A 1 88 ? -2.896 -6.068 -9.404 1.00 98.44 88 GLU A O 1
ATOM 711 N N . VAL A 1 89 ? -0.963 -5.951 -10.534 1.00 97.81 89 VAL A N 1
ATOM 712 C CA . VAL A 1 89 ? -0.474 -4.764 -9.813 1.00 97.81 89 VAL A CA 1
ATOM 713 C C . VAL A 1 89 ? -1.419 -3.574 -10.000 1.00 97.81 89 VAL A C 1
ATOM 715 O O . VAL A 1 89 ? -1.780 -2.899 -9.036 1.00 97.81 89 VAL A O 1
ATOM 718 N N . THR A 1 90 ? -1.903 -3.348 -11.221 1.00 97.75 90 THR A N 1
ATOM 719 C CA . TH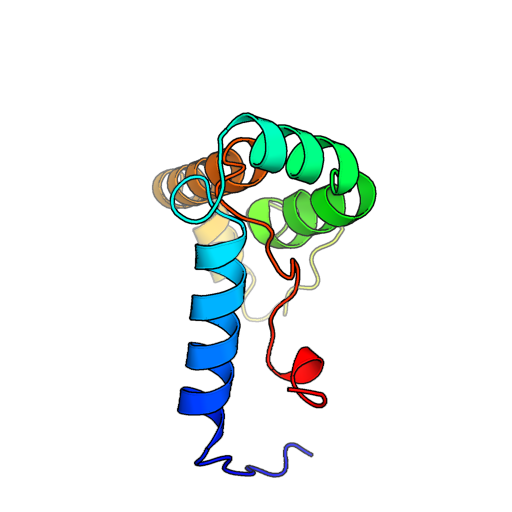R A 1 90 ? -2.855 -2.267 -11.517 1.00 97.75 90 THR A CA 1
ATOM 720 C C . THR A 1 90 ? -4.173 -2.453 -10.760 1.00 97.75 90 THR A C 1
ATOM 722 O O . THR A 1 90 ? -4.744 -1.483 -10.258 1.00 97.75 90 THR A O 1
ATOM 725 N N . LYS A 1 91 ? -4.659 -3.694 -10.612 1.00 98.56 91 LYS A N 1
ATOM 726 C CA . LYS A 1 91 ? -5.838 -3.988 -9.780 1.00 98.56 91 LYS A CA 1
ATOM 727 C C . LYS A 1 91 ? -5.581 -3.658 -8.309 1.00 98.56 91 LYS A C 1
ATOM 729 O O . LYS A 1 91 ? -6.454 -3.065 -7.676 1.00 98.56 91 LYS A O 1
ATOM 734 N N . LEU A 1 92 ? -4.400 -3.991 -7.780 1.00 98.44 92 LEU A N 1
ATOM 735 C CA . LEU A 1 92 ? -4.006 -3.633 -6.412 1.00 98.44 92 LEU A CA 1
ATOM 736 C C . LEU A 1 92 ? -3.936 -2.112 -6.227 1.00 98.44 92 LEU A C 1
ATOM 738 O O . LEU A 1 92 ? -4.481 -1.598 -5.252 1.00 98.44 92 LEU A O 1
ATOM 742 N N . LYS A 1 93 ? -3.373 -1.380 -7.198 1.00 98.31 93 LYS A N 1
ATOM 743 C CA . LYS A 1 93 ? -3.394 0.089 -7.210 1.00 98.31 93 LYS A CA 1
ATOM 744 C C . LYS A 1 93 ? -4.818 0.632 -7.188 1.00 98.31 93 LYS A C 1
ATOM 746 O O . LYS A 1 93 ? -5.136 1.491 -6.373 1.00 98.31 93 LYS A O 1
ATOM 751 N N . ASN A 1 94 ? -5.703 0.092 -8.023 1.00 98.44 94 ASN A N 1
ATOM 752 C CA . ASN A 1 94 ? -7.104 0.503 -8.039 1.00 98.44 94 ASN A CA 1
ATOM 753 C C . ASN A 1 94 ? -7.804 0.247 -6.692 1.00 98.44 94 ASN A C 1
ATOM 755 O O . ASN A 1 94 ? -8.616 1.060 -6.253 1.00 98.44 94 ASN A O 1
ATOM 759 N N . ILE A 1 95 ? -7.491 -0.860 -6.013 1.00 98.31 95 ILE A N 1
ATOM 760 C CA . ILE A 1 95 ? -7.986 -1.117 -4.655 1.00 98.31 95 ILE A CA 1
ATOM 761 C C . ILE A 1 95 ? -7.471 -0.036 -3.701 1.00 98.31 95 ILE A C 1
ATOM 763 O O . ILE A 1 95 ? -8.285 0.594 -3.033 1.00 98.31 95 ILE A O 1
ATOM 767 N N . PHE A 1 96 ? -6.166 0.239 -3.693 1.00 98.00 96 PHE A N 1
ATOM 768 C CA . PHE A 1 96 ? -5.560 1.244 -2.815 1.00 98.00 96 PHE A CA 1
ATOM 769 C C . PHE A 1 96 ? -6.202 2.633 -2.967 1.00 98.00 96 PHE A C 1
ATOM 771 O O . PHE A 1 96 ? -6.589 3.238 -1.970 1.00 98.00 96 PHE A O 1
ATOM 778 N N . ILE A 1 97 ? -6.398 3.109 -4.202 1.00 96.94 97 ILE A N 1
ATOM 779 C CA . ILE A 1 97 ? -6.914 4.467 -4.454 1.00 96.94 97 ILE A CA 1
ATOM 780 C C . ILE A 1 97 ? -8.432 4.603 -4.247 1.00 96.94 97 ILE A C 1
ATOM 782 O O . ILE A 1 97 ? -8.929 5.711 -4.059 1.00 96.94 97 ILE A O 1
ATOM 786 N N . THR A 1 98 ? -9.199 3.504 -4.309 1.00 97.50 98 THR A N 1
ATOM 787 C CA . THR A 1 98 ? -10.677 3.570 -4.278 1.00 97.50 98 THR A CA 1
ATOM 788 C C . THR A 1 98 ? -11.326 2.953 -3.041 1.00 97.50 98 THR A C 1
ATOM 790 O O . THR A 1 98 ? -12.468 3.293 -2.715 1.00 97.50 98 THR A O 1
ATOM 793 N N . LYS A 1 99 ? -10.657 2.028 -2.345 1.00 97.44 99 LYS A N 1
ATOM 794 C CA . LYS A 1 99 ? -11.263 1.225 -1.274 1.00 97.44 99 LYS A CA 1
ATOM 795 C C . LYS A 1 99 ? -10.920 1.783 0.103 1.00 97.44 99 LYS A C 1
ATOM 797 O O . LYS A 1 99 ? -10.016 1.323 0.788 1.00 97.44 99 LYS A O 1
ATOM 802 N N . ALA A 1 100 ? -11.725 2.741 0.553 1.00 97.12 100 ALA A N 1
ATOM 803 C CA . ALA A 1 100 ? -11.667 3.257 1.920 1.00 97.12 100 ALA A CA 1
ATOM 804 C C . ALA A 1 100 ? -12.332 2.285 2.921 1.00 97.12 100 ALA A C 1
ATOM 806 O O . ALA A 1 100 ? -13.413 2.576 3.427 1.00 97.12 100 ALA A O 1
ATOM 807 N N . GLU A 1 101 ? -11.742 1.113 3.170 1.00 97.50 101 GLU A N 1
ATOM 808 C CA . GLU A 1 101 ? -12.346 0.050 4.003 1.00 97.50 101 GLU A CA 1
ATOM 809 C C . GLU A 1 101 ? -12.128 0.242 5.510 1.00 97.50 101 GLU A C 1
ATOM 811 O O . GLU A 1 101 ? -13.008 -0.086 6.303 1.00 97.50 101 GLU A O 1
ATOM 816 N N . ALA A 1 102 ? -10.978 0.791 5.904 1.00 97.69 102 ALA A N 1
ATOM 817 C CA . ALA A 1 102 ? -10.599 1.087 7.285 1.00 97.69 102 ALA A CA 1
ATOM 818 C C . ALA A 1 102 ? -9.506 2.171 7.308 1.00 97.69 102 ALA A C 1
ATOM 820 O O . ALA A 1 102 ? -8.912 2.483 6.275 1.00 97.69 102 ALA A O 1
ATOM 821 N N . LEU A 1 103 ? -9.210 2.731 8.483 1.00 97.06 103 LEU A N 1
ATOM 822 C CA . LEU A 1 103 ? -8.067 3.627 8.661 1.00 97.06 103 LEU A CA 1
ATOM 823 C C . LEU A 1 103 ? -6.788 2.794 8.829 1.00 97.06 103 LEU A C 1
ATOM 825 O O . LEU A 1 103 ? -6.582 2.145 9.856 1.00 97.06 103 LEU A O 1
ATOM 829 N N . LEU A 1 104 ? -5.938 2.804 7.803 1.00 95.62 104 LEU A N 1
ATOM 830 C CA . LEU A 1 104 ? -4.677 2.065 7.784 1.00 95.62 104 LEU A CA 1
ATOM 831 C C . LEU A 1 104 ? -3.553 2.845 8.478 1.00 95.62 104 LEU A C 1
ATOM 833 O O . LEU A 1 104 ? -3.581 4.070 8.552 1.00 95.62 104 LEU A O 1
ATOM 837 N N . HIS A 1 105 ? -2.518 2.126 8.923 1.00 95.06 105 HIS A N 1
ATOM 838 C CA . HIS A 1 105 ? -1.255 2.745 9.346 1.00 95.06 105 HIS A CA 1
ATOM 839 C C . HIS A 1 105 ? -0.533 3.442 8.175 1.00 95.06 105 HIS A C 1
ATOM 841 O O . HIS A 1 105 ? 0.187 4.409 8.386 1.00 95.06 105 HIS A O 1
ATOM 847 N N . GLY A 1 106 ? -0.711 2.948 6.945 1.00 91.38 106 GLY A N 1
ATOM 848 C CA . GLY A 1 106 ? -0.100 3.503 5.731 1.00 91.38 106 GLY A CA 1
ATOM 849 C C . GLY A 1 106 ? 1.306 2.977 5.439 1.00 91.38 106 GLY A C 1
ATOM 850 O O . GLY A 1 106 ? 1.615 2.748 4.281 1.00 91.38 106 GLY A O 1
ATOM 851 N N . ASP A 1 107 ? 2.110 2.700 6.473 1.00 94.31 107 ASP A N 1
ATOM 852 C CA . ASP A 1 107 ? 3.507 2.256 6.291 1.00 94.31 107 ASP A CA 1
ATOM 853 C C . ASP A 1 107 ? 3.974 1.238 7.356 1.00 94.31 107 ASP A C 1
ATOM 855 O O . ASP A 1 107 ? 4.802 1.501 8.232 1.00 94.31 107 ASP A O 1
ATOM 859 N N . LEU A 1 108 ? 3.313 0.080 7.407 1.00 92.50 108 LEU A N 1
ATOM 860 C CA . LEU A 1 108 ? 3.544 -0.919 8.456 1.00 92.50 108 LEU A CA 1
ATOM 861 C C . LEU A 1 108 ? 4.634 -1.929 8.055 1.00 92.50 108 LEU A C 1
ATOM 863 O O . LEU A 1 108 ? 4.330 -3.047 7.641 1.00 92.50 108 LEU A O 1
ATOM 867 N N . HIS A 1 109 ? 5.901 -1.558 8.232 1.00 90.25 109 HIS A N 1
ATOM 868 C CA . HIS A 1 109 ? 7.070 -2.430 8.052 1.00 90.25 109 HIS A CA 1
ATOM 869 C C . HIS A 1 109 ? 7.787 -2.681 9.390 1.00 90.25 109 HIS A C 1
ATOM 871 O O . HIS A 1 109 ? 7.380 -2.185 10.436 1.00 90.25 109 HIS A O 1
ATOM 877 N N . THR A 1 110 ? 8.817 -3.528 9.427 1.00 84.50 110 THR A N 1
ATOM 878 C CA . THR A 1 110 ? 9.445 -3.965 10.693 1.00 84.50 110 THR A CA 1
ATOM 879 C C . THR A 1 110 ? 10.095 -2.830 11.488 1.00 84.50 110 THR A C 1
ATOM 881 O O . THR A 1 110 ? 10.163 -2.909 12.713 1.00 84.50 110 THR A O 1
ATOM 884 N N . GLU A 1 111 ? 10.546 -1.765 10.824 1.00 75.31 111 GLU A N 1
ATOM 885 C CA . GLU A 1 111 ? 11.215 -0.634 11.480 1.00 75.31 111 GLU A CA 1
ATOM 886 C C . GLU A 1 111 ? 10.235 0.367 12.107 1.00 75.31 111 GLU A C 1
ATOM 888 O O . GLU A 1 111 ? 10.602 1.072 13.044 1.00 75.31 111 GLU A O 1
ATOM 893 N N . THR A 1 112 ? 8.963 0.382 11.697 1.00 74.81 112 THR A N 1
ATOM 894 C CA . THR A 1 112 ? 7.936 1.240 12.319 1.00 74.81 112 THR A CA 1
ATOM 895 C C . THR A 1 112 ? 7.350 0.641 13.602 1.00 74.81 112 THR A C 1
ATOM 897 O O . THR A 1 112 ? 6.560 1.282 14.293 1.00 74.81 112 THR A O 1
ATOM 900 N N . GLN A 1 113 ? 7.783 -0.564 13.993 1.00 62.09 113 GLN A N 1
ATOM 901 C CA . GLN A 1 113 ? 7.161 -1.352 15.065 1.00 62.09 113 GLN A CA 1
ATOM 902 C C . GLN A 1 113 ? 7.911 -1.326 16.404 1.00 62.09 113 GLN A C 1
ATOM 904 O O . GLN A 1 113 ? 7.473 -1.960 17.359 1.00 62.09 113 GLN A O 1
ATOM 909 N N . TYR A 1 114 ? 8.986 -0.540 16.543 1.00 55.50 114 TYR A N 1
ATOM 910 C CA . TYR A 1 114 ? 9.715 -0.396 17.818 1.00 55.50 114 TYR A CA 1
ATOM 911 C C . TYR A 1 114 ? 8.897 0.261 18.951 1.00 55.50 114 TYR A C 1
ATOM 913 O O . TYR A 1 114 ? 9.376 0.331 20.084 1.00 55.50 114 TYR A O 1
ATOM 921 N N . LYS A 1 115 ? 7.683 0.748 18.659 1.00 47.06 115 LYS A N 1
ATOM 922 C CA . LYS A 1 115 ? 6.770 1.399 19.616 1.00 47.06 115 LYS A CA 1
ATOM 923 C C . LYS A 1 115 ? 5.450 0.638 19.859 1.00 47.06 115 LYS A C 1
ATOM 925 O O . LYS A 1 115 ? 4.594 1.178 20.558 1.00 47.06 115 LYS A O 1
ATOM 930 N N . LEU A 1 116 ? 5.277 -0.570 19.305 1.00 48.84 116 LEU A N 1
ATOM 931 C CA . LEU A 1 116 ? 4.106 -1.452 19.511 1.00 48.84 116 LEU A CA 1
ATOM 932 C C . LEU A 1 116 ? 4.416 -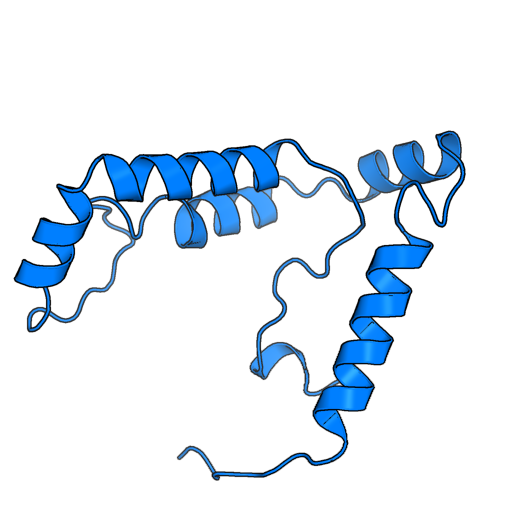2.606 20.484 1.00 48.84 116 LEU A C 1
ATOM 934 O O . LEU A 1 116 ? 3.484 -3.071 21.186 1.00 48.84 116 LEU A O 1
#

Secondary structure (DSSP, 8-state):
-------TTHHHHHHHHHHHHHHHHSTTTS-HHHHHHHHHHH--HHHHHHHHHHTTTGGGS--TT----GGGHHHHHHHHH-HHHHHHHHHHHHHHHH---S---S---GGGGTT-

Sequence (116 aa):
LMNMKKYSKFPNQIGKFLSRNLFYTSDLGLGAVAKKSLVSKFINPELCDITEKLVLTDPYMDAESNDINPEIMDEVKDMWGRKDFILEVTKLKNIFITKAEALLHGDLHTETQYKL

Organism: NCBI:txid1232189

pLDDT: mean 93.65, std 10.24, range [45.53, 98.56]

InterPro domains:
  IPR011009 Protein kinase-like domain superfamily [SSF56112] (12-110)

Foldseek 3Di:
DPPPDDDPCVVVVVVVVCCCQLCCFFVNNDPPVVNVVVCVVPDDPVLLVVCLPPVQNPQLDPDPPDDDDPVCVVVSVVSNPDPVNNVVSVVVSVCSVPPSGGDDPSDDDPVVPPPD